Protein AF-A0A670HUD8-F1 (afdb_monomer_lite)

Structure (mmCIF, N/CA/C/O backbone):
data_AF-A0A670HUD8-F1
#
_entry.id   AF-A0A670HUD8-F1
#
loop_
_atom_site.group_PDB
_atom_site.id
_atom_site.type_symbol
_atom_site.label_atom_id
_atom_site.label_alt_id
_atom_site.label_comp_id
_atom_site.label_asym_id
_atom_site.label_entity_id
_atom_site.label_seq_id
_atom_site.pdbx_PDB_ins_code
_atom_site.Cartn_x
_atom_site.Cartn_y
_atom_site.Cartn_z
_atom_site.occupancy
_atom_site.B_iso_or_equiv
_atom_site.auth_seq_id
_atom_site.auth_comp_id
_atom_site.auth_asym_id
_atom_site.a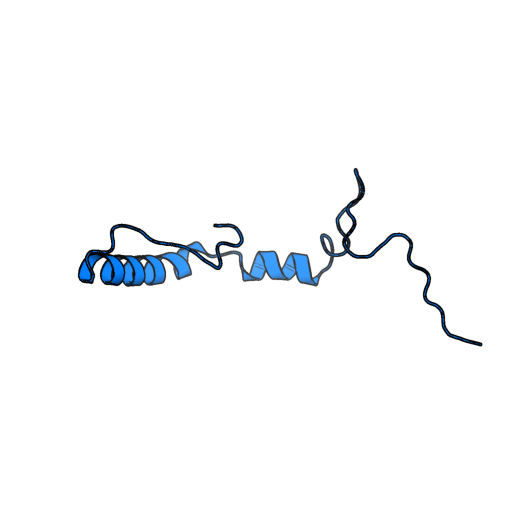uth_atom_id
_atom_site.pdbx_PDB_model_num
ATOM 1 N N . MET A 1 1 ? 6.101 -1.249 -48.352 1.00 53.66 1 MET A N 1
ATOM 2 C CA . MET A 1 1 ? 6.778 -2.138 -47.388 1.00 53.66 1 MET A CA 1
ATOM 3 C C . MET A 1 1 ? 6.172 -1.792 -46.040 1.00 53.66 1 MET A C 1
ATOM 5 O O . MET A 1 1 ? 6.116 -0.611 -45.737 1.00 53.66 1 MET A O 1
ATOM 9 N N . VAL A 1 2 ? 5.543 -2.748 -45.355 1.00 59.91 2 VAL A N 1
ATOM 10 C CA . VAL A 1 2 ? 4.947 -2.504 -44.031 1.00 59.91 2 VAL A CA 1
ATOM 11 C C . VAL A 1 2 ? 6.078 -2.610 -43.009 1.00 59.91 2 VAL A C 1
ATOM 13 O O . VAL A 1 2 ? 6.837 -3.577 -43.057 1.00 59.91 2 VAL A O 1
ATOM 16 N N . ASP A 1 3 ? 6.214 -1.620 -42.132 1.00 68.00 3 ASP A N 1
ATOM 17 C CA . ASP A 1 3 ? 7.214 -1.631 -41.063 1.00 68.00 3 ASP A CA 1
ATOM 18 C C . ASP A 1 3 ? 6.770 -2.613 -39.973 1.00 68.00 3 ASP A C 1
ATOM 20 O O . ASP A 1 3 ? 6.044 -2.269 -39.041 1.00 68.00 3 ASP A O 1
ATOM 24 N N . SER A 1 4 ? 7.146 -3.881 -40.125 1.00 79.81 4 SER A N 1
ATOM 25 C CA . SER A 1 4 ? 6.928 -4.902 -39.100 1.00 79.81 4 SER A CA 1
ATOM 26 C C . SER A 1 4 ? 8.085 -4.897 -38.106 1.00 79.81 4 SER A C 1
ATOM 28 O O . SER A 1 4 ? 9.236 -5.119 -38.479 1.00 79.81 4 SER A O 1
ATOM 30 N N . ILE A 1 5 ? 7.769 -4.675 -36.832 1.00 82.50 5 ILE A N 1
ATOM 31 C CA . ILE A 1 5 ? 8.725 -4.783 -35.727 1.00 82.50 5 ILE A CA 1
ATOM 32 C C . ILE A 1 5 ? 8.780 -6.246 -35.281 1.00 82.50 5 ILE A C 1
ATOM 34 O O . ILE A 1 5 ? 7.744 -6.845 -34.992 1.00 82.50 5 ILE A O 1
ATOM 38 N N . TYR A 1 6 ? 9.986 -6.809 -35.202 1.00 80.50 6 TYR A N 1
ATOM 39 C CA . TYR A 1 6 ? 10.229 -8.144 -34.658 1.00 80.50 6 TYR A CA 1
ATOM 40 C C . TYR A 1 6 ? 10.865 -8.031 -33.273 1.00 80.50 6 TYR A C 1
ATOM 42 O O . TYR A 1 6 ? 11.884 -7.363 -33.108 1.00 80.50 6 TYR A O 1
ATOM 50 N N . TRP A 1 7 ? 10.262 -8.696 -32.289 1.00 78.12 7 TRP A N 1
ATOM 51 C CA . TRP A 1 7 ? 10.730 -8.722 -30.903 1.00 78.12 7 TRP A CA 1
ATOM 52 C C . TRP A 1 7 ? 11.434 -10.042 -30.588 1.00 78.12 7 TRP A C 1
ATOM 54 O O . TRP A 1 7 ? 11.082 -11.086 -31.135 1.00 78.12 7 TRP A O 1
ATOM 64 N N . THR A 1 8 ? 12.400 -10.007 -29.669 1.00 82.31 8 THR A N 1
ATOM 65 C CA . THR A 1 8 ? 13.158 -11.191 -29.225 1.00 82.31 8 THR A CA 1
ATOM 66 C C . THR A 1 8 ? 12.281 -12.205 -28.480 1.00 82.31 8 THR A C 1
ATOM 68 O O . THR A 1 8 ? 12.556 -13.400 -28.511 1.00 82.31 8 THR A O 1
ATOM 71 N N . HIS A 1 9 ? 11.227 -11.735 -27.811 1.00 77.94 9 HIS A N 1
ATOM 72 C CA . HIS A 1 9 ? 10.166 -12.531 -27.192 1.00 77.94 9 HIS A CA 1
ATOM 73 C C . HIS A 1 9 ? 8.917 -11.653 -27.004 1.00 77.94 9 HIS A C 1
ATOM 75 O O . HIS A 1 9 ? 8.975 -10.434 -27.180 1.00 77.94 9 HIS A O 1
ATOM 81 N N . SER A 1 10 ? 7.782 -12.264 -26.668 1.00 82.62 10 SER A N 1
ATOM 82 C CA . SER A 1 10 ? 6.534 -11.542 -26.391 1.00 82.62 10 SER A CA 1
ATOM 83 C C . SER A 1 10 ? 6.687 -10.565 -25.218 1.00 82.62 10 SER A C 1
ATOM 85 O O . SER A 1 10 ? 7.328 -10.883 -24.217 1.00 82.62 10 SER A O 1
ATOM 87 N N . LEU A 1 11 ? 6.069 -9.385 -25.313 1.00 76.31 11 LEU A N 1
ATOM 88 C CA . LEU A 1 11 ? 6.080 -8.384 -24.238 1.00 76.31 11 LEU A CA 1
ATOM 89 C C . LEU A 1 11 ? 5.455 -8.941 -22.944 1.00 76.31 11 LEU A C 1
ATOM 91 O O . LEU A 1 11 ? 4.418 -9.602 -22.996 1.00 76.31 11 LEU A O 1
ATOM 95 N N . GLY A 1 12 ? 6.094 -8.688 -21.799 1.00 76.25 12 GLY A N 1
ATOM 96 C CA . GLY A 1 12 ? 5.665 -9.152 -20.473 1.00 76.25 12 GLY A CA 1
ATOM 97 C C . GLY A 1 12 ? 5.919 -10.633 -20.156 1.00 76.25 12 GLY A C 1
ATOM 98 O O . GLY A 1 12 ? 5.499 -11.103 -19.100 1.00 76.25 12 GLY A O 1
ATOM 99 N N . MET A 1 13 ? 6.577 -11.392 -21.039 1.00 81.94 13 MET A N 1
ATOM 100 C CA . MET A 1 13 ? 6.962 -12.771 -20.739 1.00 81.94 13 MET A CA 1
ATOM 101 C C . MET A 1 13 ? 8.320 -12.838 -20.044 1.00 81.94 13 MET A C 1
ATOM 103 O O . MET A 1 13 ? 9.333 -12.459 -20.622 1.00 81.94 13 MET A O 1
ATOM 107 N N . ALA A 1 14 ? 8.340 -13.403 -18.837 1.00 79.25 14 ALA A N 1
ATOM 108 C CA . ALA A 1 14 ? 9.580 -13.723 -18.145 1.00 79.25 14 ALA A CA 1
ATOM 109 C C . ALA A 1 14 ? 10.287 -14.928 -18.789 1.00 79.25 14 ALA A C 1
ATOM 111 O O . ALA A 1 14 ? 9.647 -15.849 -19.306 1.00 79.25 14 ALA A O 1
ATOM 112 N N . ALA A 1 15 ? 11.614 -14.942 -18.699 1.00 82.19 15 ALA A N 1
ATOM 113 C CA . ALA A 1 15 ? 12.458 -16.074 -19.054 1.00 82.19 15 ALA A CA 1
ATOM 114 C C . ALA A 1 15 ? 13.413 -16.370 -17.893 1.00 82.19 15 ALA A C 1
ATOM 116 O O . ALA A 1 15 ? 13.983 -15.459 -17.293 1.00 82.19 15 ALA A O 1
ATOM 117 N N . GLU A 1 16 ? 13.572 -17.647 -17.552 1.00 81.12 16 GLU A N 1
ATOM 118 C CA . GLU A 1 16 ? 14.424 -18.059 -16.438 1.00 81.12 16 GLU A CA 1
ATOM 119 C C . GLU A 1 16 ? 15.883 -17.633 -16.678 1.00 81.12 16 GLU A C 1
ATOM 121 O O . GLU A 1 16 ? 16.440 -17.845 -17.755 1.00 81.12 16 GLU A O 1
ATOM 126 N N . GLY A 1 17 ? 16.496 -16.995 -15.677 1.00 78.19 17 GLY A N 1
ATOM 127 C CA . GLY A 1 17 ? 17.870 -16.491 -15.761 1.00 78.19 17 GLY A CA 1
ATOM 128 C C . GLY A 1 17 ? 18.041 -15.151 -16.490 1.00 78.19 17 GLY A C 1
ATOM 129 O O . GLY A 1 17 ? 19.170 -14.665 -16.562 1.00 78.19 17 GLY A O 1
ATOM 130 N N . LEU A 1 18 ? 16.962 -14.529 -16.985 1.00 76.81 18 LEU A N 1
ATOM 131 C CA . LEU A 1 18 ? 16.984 -13.183 -17.566 1.00 76.81 18 LEU A CA 1
ATOM 132 C C . LEU A 1 18 ? 16.176 -12.199 -16.701 1.00 76.81 18 LEU A C 1
ATOM 134 O O . LEU A 1 18 ? 15.089 -12.549 -16.239 1.00 76.81 18 LEU A O 1
ATOM 138 N N . PRO A 1 19 ? 16.680 -10.971 -16.471 1.00 72.94 19 PRO A N 1
ATOM 139 C CA . PRO A 1 19 ? 15.880 -9.907 -15.876 1.00 72.94 19 PRO A CA 1
ATOM 140 C C . PRO A 1 19 ? 14.629 -9.644 -16.718 1.00 72.94 19 PRO A C 1
ATOM 142 O O . PRO A 1 19 ? 14.672 -9.725 -17.947 1.00 72.94 19 PRO A O 1
ATOM 145 N N . ASP A 1 20 ? 13.524 -9.321 -16.050 1.00 75.69 20 ASP A N 1
ATOM 146 C CA . ASP A 1 20 ? 12.309 -8.874 -16.730 1.00 75.69 20 ASP A CA 1
ATOM 147 C C . ASP A 1 20 ? 12.582 -7.604 -17.557 1.00 75.69 20 ASP A C 1
ATOM 149 O O . ASP A 1 20 ? 13.518 -6.855 -17.269 1.00 75.69 20 ASP A O 1
ATOM 153 N N . GLN A 1 21 ? 11.745 -7.356 -18.565 1.00 72.50 21 GLN A N 1
ATOM 154 C CA . GLN A 1 21 ? 11.929 -6.376 -19.643 1.00 72.50 21 GLN A CA 1
ATOM 155 C C . GLN A 1 21 ? 12.220 -4.937 -19.180 1.00 72.50 21 GLN A C 1
ATOM 157 O O . GLN A 1 21 ? 12.685 -4.131 -19.983 1.00 72.50 21 GLN A O 1
ATOM 162 N N . TYR A 1 22 ? 11.961 -4.611 -17.911 1.00 70.00 22 TYR A N 1
ATOM 163 C CA . TYR A 1 22 ? 12.179 -3.285 -17.327 1.00 70.00 22 TYR A CA 1
ATOM 164 C C . TYR A 1 22 ? 12.902 -3.317 -15.973 1.00 70.00 22 TYR A C 1
ATOM 166 O O . TYR A 1 22 ? 12.954 -2.301 -15.276 1.00 70.00 22 TYR A O 1
ATOM 174 N N . ALA A 1 23 ? 13.433 -4.468 -15.559 1.00 67.00 23 ALA A N 1
ATOM 175 C CA . ALA A 1 23 ? 13.976 -4.645 -14.212 1.00 67.00 23 ALA A CA 1
ATOM 176 C C . ALA A 1 23 ? 15.300 -3.892 -13.974 1.00 67.00 23 ALA A C 1
ATOM 178 O O . ALA A 1 23 ? 15.644 -3.595 -12.828 1.00 67.00 23 ALA A O 1
ATOM 179 N N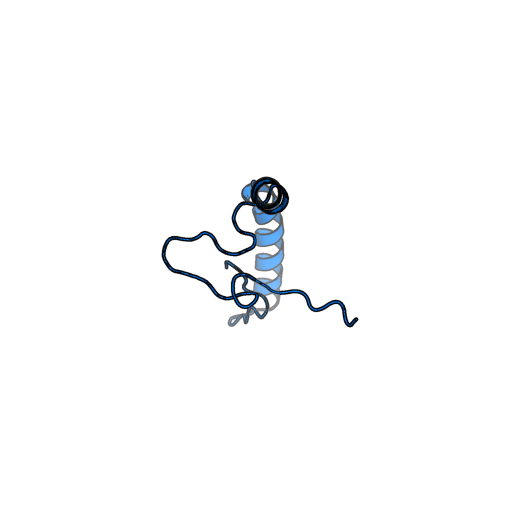 . ASP A 1 24 ? 16.047 -3.578 -15.031 1.00 70.38 24 ASP A N 1
ATOM 180 C CA . ASP A 1 24 ? 17.405 -3.028 -14.987 1.00 70.38 24 ASP A CA 1
ATOM 181 C C . ASP A 1 24 ? 17.516 -1.570 -15.472 1.00 70.38 24 ASP A C 1
ATOM 183 O O . ASP A 1 24 ? 18.589 -0.961 -15.365 1.00 70.38 24 ASP A O 1
ATOM 187 N N . ASP A 1 25 ? 16.416 -0.974 -15.945 1.00 68.94 25 ASP A N 1
ATOM 188 C CA . ASP A 1 25 ? 16.429 0.384 -16.486 1.00 68.94 25 ASP A CA 1
ATOM 189 C C . ASP A 1 25 ? 16.760 1.430 -15.401 1.00 68.94 25 ASP A C 1
ATOM 191 O O . ASP A 1 25 ? 16.428 1.319 -14.213 1.00 68.94 25 ASP A O 1
ATOM 195 N N . ARG A 1 26 ? 17.410 2.515 -15.824 1.00 68.44 26 ARG A N 1
ATOM 196 C CA . ARG A 1 26 ? 17.760 3.677 -15.004 1.00 68.44 26 ARG A CA 1
ATOM 197 C C . ARG A 1 26 ? 16.524 4.244 -14.298 1.00 68.44 26 ARG A C 1
ATOM 199 O O . ARG A 1 26 ? 16.637 4.667 -13.150 1.00 68.44 26 ARG A O 1
ATOM 206 N N . ALA A 1 27 ? 15.358 4.201 -14.946 1.00 69.88 27 ALA A N 1
ATOM 207 C CA . ALA A 1 27 ? 14.086 4.592 -14.343 1.00 69.88 27 ALA A CA 1
ATOM 208 C C . ALA A 1 27 ? 13.668 3.660 -13.191 1.00 69.88 27 ALA A C 1
ATOM 210 O O . ALA A 1 27 ? 13.325 4.156 -12.120 1.00 69.88 27 ALA A O 1
ATOM 211 N N . ALA A 1 28 ? 13.772 2.336 -13.355 1.00 68.81 28 ALA A N 1
ATOM 212 C CA . ALA A 1 28 ? 13.433 1.362 -12.312 1.00 68.81 28 ALA A CA 1
ATOM 213 C C . ALA A 1 28 ? 14.345 1.496 -11.080 1.00 68.81 28 ALA A C 1
ATOM 215 O O . ALA A 1 28 ? 13.887 1.441 -9.936 1.00 68.81 28 ALA A O 1
ATOM 216 N N . ARG A 1 29 ? 15.633 1.777 -11.303 1.00 66.50 29 ARG A N 1
ATOM 217 C CA . ARG A 1 29 ? 16.601 2.030 -10.222 1.00 66.50 29 ARG A CA 1
ATOM 218 C C . ARG A 1 29 ? 16.324 3.333 -9.467 1.00 66.50 29 ARG A C 1
ATOM 220 O O . ARG A 1 29 ? 16.440 3.368 -8.245 1.00 66.50 29 ARG A O 1
ATOM 227 N N . VAL A 1 30 ? 15.953 4.404 -10.173 1.00 65.94 30 VAL A N 1
ATOM 228 C CA . VAL A 1 30 ? 15.584 5.690 -9.550 1.00 65.94 30 VAL A CA 1
ATOM 229 C C . VAL A 1 30 ? 14.242 5.587 -8.825 1.00 65.94 30 VAL A C 1
ATOM 231 O O . VAL A 1 30 ? 14.084 6.176 -7.761 1.00 65.94 30 VAL A O 1
ATOM 234 N N . TRP A 1 31 ? 13.304 4.795 -9.341 1.00 64.38 31 TRP A N 1
ATOM 235 C CA . TRP A 1 31 ? 12.009 4.544 -8.710 1.00 64.38 31 TRP A CA 1
ATOM 236 C C . TRP A 1 31 ? 12.150 3.890 -7.330 1.00 64.38 31 TRP A C 1
ATOM 238 O O . TRP A 1 31 ? 11.514 4.324 -6.371 1.00 64.38 31 TRP A O 1
ATOM 248 N N . GLN A 1 32 ? 13.051 2.912 -7.194 1.00 64.12 32 GLN A N 1
ATOM 249 C CA . GLN A 1 32 ? 13.366 2.296 -5.898 1.00 64.12 32 GLN A CA 1
ATOM 250 C C . GLN A 1 32 ? 13.967 3.296 -4.899 1.00 64.12 32 GLN A C 1
ATOM 252 O O . GLN A 1 32 ? 13.661 3.224 -3.713 1.00 64.12 32 GLN A O 1
ATOM 257 N N . LEU A 1 33 ? 14.782 4.249 -5.366 1.00 65.75 33 LEU A N 1
ATOM 258 C CA . LEU A 1 33 ? 15.324 5.327 -4.528 1.00 65.75 33 LEU A CA 1
ATOM 259 C C . LEU A 1 33 ? 14.259 6.372 -4.163 1.00 65.75 33 LEU A C 1
ATOM 261 O O . LEU A 1 33 ? 14.286 6.896 -3.058 1.00 65.75 33 LEU A O 1
ATOM 265 N N . TYR A 1 34 ? 13.315 6.654 -5.065 1.00 60.19 34 TYR A N 1
ATOM 266 C CA . TYR A 1 34 ? 12.211 7.588 -4.829 1.00 60.19 34 TYR A CA 1
ATOM 267 C C . TYR A 1 34 ? 11.190 7.043 -3.821 1.00 60.19 34 TYR A C 1
ATOM 269 O O . TYR A 1 34 ? 10.743 7.772 -2.940 1.00 60.19 34 TYR A O 1
ATOM 277 N N . ILE A 1 35 ? 10.859 5.751 -3.903 1.00 61.00 35 ILE A N 1
ATOM 278 C CA . ILE A 1 35 ? 10.064 5.060 -2.872 1.00 61.00 35 ILE A CA 1
ATOM 279 C C . ILE A 1 35 ? 10.895 4.858 -1.589 1.00 61.00 35 ILE A C 1
ATOM 281 O O . ILE A 1 35 ? 10.350 4.738 -0.492 1.00 61.00 35 ILE A O 1
ATOM 285 N N . GLY A 1 36 ? 12.223 4.830 -1.712 1.00 58.56 36 GLY A N 1
ATOM 286 C CA . GLY A 1 36 ? 13.195 4.563 -0.656 1.00 58.56 36 GLY A CA 1
ATOM 287 C C . GLY A 1 36 ? 13.390 5.681 0.372 1.00 58.56 36 GLY A C 1
ATOM 288 O O . GLY A 1 36 ? 14.493 6.188 0.509 1.00 58.56 36 GLY A O 1
ATOM 289 N N . ASP A 1 37 ? 12.340 6.009 1.123 1.00 56.84 37 ASP A N 1
ATOM 290 C CA . ASP A 1 37 ? 12.329 6.220 2.584 1.00 56.84 37 ASP A CA 1
ATOM 291 C C . ASP A 1 37 ? 10.862 6.286 3.038 1.00 56.84 37 ASP A C 1
ATOM 293 O O . ASP A 1 37 ? 10.311 7.321 3.414 1.00 56.84 37 ASP A O 1
ATOM 297 N N . THR A 1 38 ? 10.172 5.150 2.960 1.00 56.78 38 THR A N 1
ATOM 298 C CA . THR A 1 38 ? 8.751 5.048 3.313 1.00 56.78 38 THR A CA 1
ATOM 299 C C . THR A 1 38 ? 8.476 5.252 4.800 1.00 56.78 38 THR A C 1
ATOM 301 O O . THR A 1 38 ? 7.317 5.445 5.160 1.00 56.78 38 THR A O 1
ATOM 304 N N . ARG A 1 39 ? 9.483 5.211 5.688 1.00 59.78 39 ARG A N 1
ATOM 305 C CA . ARG A 1 39 ? 9.275 5.118 7.149 1.00 59.78 39 ARG A CA 1
ATOM 306 C C . ARG A 1 39 ? 8.758 6.407 7.783 1.00 59.78 39 ARG A C 1
ATOM 308 O O . ARG A 1 39 ? 7.928 6.341 8.687 1.00 59.78 39 ARG A O 1
ATOM 315 N N . SER A 1 40 ? 9.227 7.564 7.325 1.00 57.31 40 SER A N 1
ATOM 316 C CA . SER A 1 40 ? 8.795 8.866 7.852 1.00 57.31 40 SER A CA 1
ATOM 317 C C . SER A 1 40 ? 7.402 9.252 7.336 1.00 57.31 40 SER A C 1
ATOM 319 O O . SER A 1 40 ? 6.557 9.694 8.111 1.00 57.31 40 SER A O 1
ATOM 321 N N . HIS A 1 41 ? 7.112 8.974 6.061 1.00 57.25 41 HIS A N 1
ATOM 322 C CA . HIS A 1 41 ? 5.810 9.252 5.443 1.00 57.25 41 HIS A CA 1
ATOM 323 C C . HIS A 1 41 ? 4.694 8.304 5.932 1.00 57.25 41 HIS A C 1
ATOM 325 O O . HIS A 1 41 ? 3.533 8.699 6.044 1.00 57.25 41 HIS A O 1
ATOM 331 N N . THR A 1 42 ? 5.028 7.055 6.284 1.00 64.62 42 THR A N 1
ATOM 332 C CA . THR A 1 42 ? 4.039 6.087 6.795 1.00 64.62 42 THR A CA 1
ATOM 333 C C . THR A 1 42 ? 3.586 6.357 8.224 1.00 64.62 42 THR A C 1
ATOM 335 O O . THR A 1 42 ? 2.485 5.937 8.564 1.00 64.62 42 THR A O 1
ATOM 338 N N . ALA A 1 43 ? 4.362 7.041 9.072 1.00 77.62 43 ALA A N 1
ATOM 339 C CA . ALA A 1 43 ? 3.996 7.220 10.480 1.00 77.62 43 ALA A CA 1
ATOM 340 C C . ALA A 1 43 ? 2.752 8.111 10.662 1.00 77.62 43 ALA A C 1
ATOM 342 O O . ALA A 1 43 ? 1.804 7.712 11.343 1.00 77.62 43 ALA A O 1
ATOM 343 N N . GLU A 1 44 ? 2.726 9.270 10.001 1.00 81.38 44 GLU A N 1
ATOM 344 C CA . GLU A 1 44 ? 1.591 10.201 10.045 1.00 81.38 44 GLU A CA 1
ATOM 345 C C . GLU A 1 44 ? 0.350 9.610 9.367 1.00 81.38 44 GLU A C 1
ATOM 347 O O . GLU A 1 44 ? -0.738 9.591 9.949 1.00 81.38 44 GLU A O 1
ATOM 352 N N . TYR A 1 45 ? 0.521 9.030 8.174 1.00 83.50 45 TYR A N 1
ATOM 353 C CA . TYR A 1 45 ? -0.569 8.380 7.445 1.00 83.50 45 TYR A CA 1
ATOM 354 C C . TYR A 1 45 ? -1.174 7.212 8.233 1.00 83.50 45 TYR A C 1
ATOM 356 O O . TYR A 1 45 ? -2.395 7.112 8.365 1.00 83.50 45 TYR A O 1
ATOM 364 N N . LYS A 1 46 ? -0.328 6.362 8.827 1.00 87.69 46 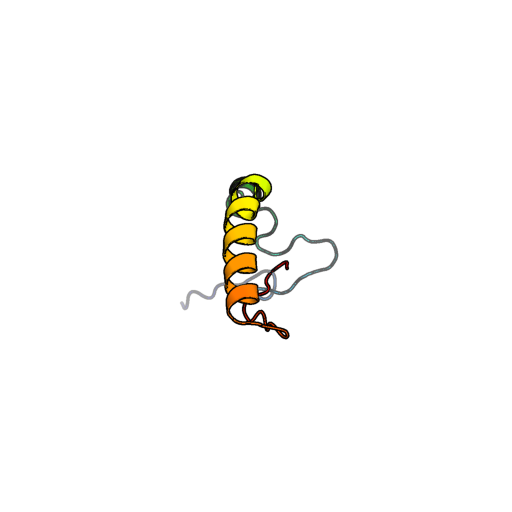LYS A N 1
ATOM 365 C CA . LYS A 1 46 ? -0.766 5.261 9.690 1.00 87.69 46 LYS A CA 1
ATOM 366 C C . LYS A 1 46 ? -1.567 5.782 10.874 1.00 87.69 46 LYS A C 1
ATOM 368 O O . LYS A 1 46 ? -2.602 5.204 11.195 1.00 87.69 46 LYS A O 1
ATOM 373 N N . ASN A 1 47 ? -1.098 6.837 11.538 1.00 91.38 47 ASN A N 1
ATOM 374 C CA . ASN A 1 47 ? -1.784 7.373 12.707 1.00 91.38 47 ASN A CA 1
ATOM 375 C C . ASN A 1 47 ? -3.169 7.918 12.334 1.00 91.38 47 ASN A C 1
ATOM 377 O O . ASN A 1 47 ? -4.170 7.534 12.941 1.00 91.38 47 ASN A O 1
ATOM 381 N N . TRP A 1 48 ? -3.240 8.728 11.278 1.00 93.50 48 TRP A N 1
ATOM 382 C CA . TRP A 1 48 ? -4.501 9.250 10.756 1.00 93.50 48 TRP A CA 1
ATOM 383 C C . TRP A 1 48 ? -5.480 8.133 10.355 1.00 93.50 48 TRP A C 1
ATOM 385 O O . TRP A 1 48 ? -6.630 8.135 10.801 1.00 93.50 48 TRP A O 1
ATOM 395 N N . LEU A 1 49 ? -5.024 7.139 9.584 1.00 93.56 49 LEU A N 1
ATOM 396 C CA . LEU A 1 49 ? -5.870 6.037 9.117 1.00 93.56 49 LEU A CA 1
ATOM 397 C C . LEU A 1 49 ? -6.396 5.193 10.287 1.00 93.56 49 LEU A C 1
ATOM 399 O O . LEU A 1 49 ? -7.577 4.848 10.332 1.00 93.56 49 LEU A O 1
ATOM 403 N N . MET A 1 50 ? -5.544 4.901 11.273 1.00 95.06 50 MET A N 1
ATOM 404 C CA . MET A 1 50 ? -5.946 4.153 12.467 1.00 95.06 50 MET A CA 1
ATOM 405 C C . MET A 1 50 ? -6.967 4.917 13.314 1.00 95.06 50 MET A C 1
ATOM 407 O O . MET A 1 50 ? -7.899 4.300 13.835 1.00 95.06 50 MET A O 1
ATOM 411 N N . LEU A 1 51 ? -6.818 6.238 13.455 1.00 96.94 51 LEU A N 1
ATOM 412 C CA . LEU A 1 51 ? -7.797 7.074 14.154 1.00 96.94 51 LEU A CA 1
ATOM 413 C C . LEU A 1 51 ? -9.156 7.043 13.447 1.00 96.94 51 LEU A C 1
ATOM 415 O O . LEU A 1 51 ? -10.177 6.857 14.108 1.00 96.94 51 LEU A O 1
ATOM 419 N N . LEU A 1 52 ? -9.167 7.150 12.117 1.00 96.88 52 LEU A N 1
ATOM 420 C CA . LEU A 1 52 ? -10.389 7.108 11.315 1.00 96.88 52 LEU A CA 1
ATOM 421 C C . LEU A 1 52 ? -11.121 5.764 11.438 1.00 96.88 52 LEU A C 1
ATOM 423 O O . LEU A 1 52 ? -12.313 5.739 11.748 1.00 96.88 52 LEU A O 1
ATOM 427 N N . LEU A 1 53 ? -10.413 4.648 11.245 1.00 97.50 53 LEU A N 1
ATOM 428 C CA . LEU A 1 53 ? -11.009 3.308 11.305 1.00 97.50 53 LEU A CA 1
ATOM 429 C C . LEU A 1 53 ? -11.570 2.992 12.697 1.00 97.50 53 LEU A C 1
ATOM 431 O O . LEU A 1 53 ? -12.643 2.401 12.817 1.00 97.50 53 LEU A O 1
ATOM 435 N N . ARG A 1 54 ? -10.882 3.431 13.760 1.00 97.00 54 ARG A N 1
ATOM 436 C CA . ARG A 1 54 ? -11.367 3.277 15.140 1.00 97.00 54 ARG A CA 1
ATOM 437 C C . ARG A 1 54 ? -12.591 4.138 15.421 1.00 97.00 54 ARG A C 1
ATOM 439 O O . ARG A 1 54 ? -13.527 3.646 16.040 1.00 97.00 54 ARG A O 1
ATOM 446 N N . ALA A 1 55 ? -12.605 5.389 14.957 1.00 97.50 55 ALA A N 1
ATOM 447 C CA . ALA A 1 55 ? -13.740 6.292 15.143 1.00 97.50 55 ALA A CA 1
ATOM 448 C C . ALA A 1 55 ? -15.031 5.761 14.493 1.00 97.50 55 ALA A C 1
ATOM 450 O O . ALA A 1 55 ? -16.121 6.059 14.971 1.00 97.50 55 ALA A O 1
ATOM 451 N N . GLN A 1 56 ? -14.906 4.964 13.430 1.00 97.44 56 GLN A N 1
ATOM 452 C CA . GLN A 1 56 ? -16.027 4.330 12.731 1.00 97.44 56 GLN A CA 1
ATOM 453 C C . GLN A 1 56 ? -16.271 2.871 13.157 1.00 97.44 56 GLN A C 1
ATOM 455 O O . GLN A 1 56 ? -17.099 2.190 12.554 1.00 97.44 56 GLN A O 1
ATOM 460 N N . CYS A 1 57 ? -15.564 2.373 14.180 1.00 96.69 57 CYS A N 1
ATOM 461 C CA . CYS A 1 57 ? -15.650 0.986 14.651 1.00 96.69 57 CYS A CA 1
ATOM 462 C C . CYS A 1 57 ? -15.471 -0.057 13.527 1.00 96.69 57 CYS A C 1
ATOM 464 O O . CYS A 1 57 ? -16.128 -1.102 13.518 1.00 96.69 57 CYS A O 1
ATOM 466 N N . CYS A 1 58 ? -14.592 0.220 12.560 1.00 97.25 58 CYS A N 1
ATOM 467 C CA . CYS A 1 58 ? -14.316 -0.695 11.459 1.00 97.25 58 CYS A CA 1
ATOM 468 C C . CYS A 1 58 ? -13.602 -1.955 11.972 1.00 97.25 58 CYS A C 1
ATOM 470 O O . CYS A 1 58 ? -12.472 -1.879 12.451 1.00 97.25 58 CYS A O 1
ATOM 472 N N . ASN A 1 59 ? -14.238 -3.120 11.816 1.00 96.00 59 ASN A N 1
ATOM 473 C CA . ASN A 1 59 ? -13.662 -4.423 12.186 1.00 96.00 59 ASN A CA 1
ATOM 474 C C . ASN A 1 59 ? -13.091 -5.201 10.990 1.00 96.00 59 ASN A C 1
ATOM 476 O O . ASN A 1 59 ? -12.289 -6.114 11.169 1.00 96.00 59 ASN A O 1
ATOM 480 N N . THR A 1 60 ? -13.510 -4.866 9.769 1.00 96.81 60 THR A N 1
ATOM 481 C CA . THR A 1 60 ? -13.101 -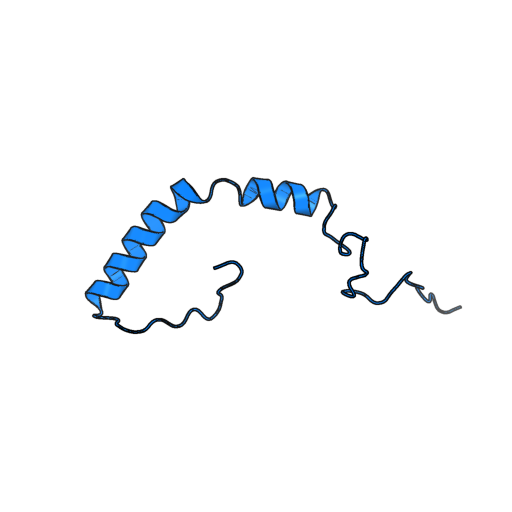5.553 8.540 1.00 96.81 60 THR A CA 1
ATOM 482 C C . THR A 1 60 ? -12.720 -4.513 7.497 1.00 96.81 60 THR A C 1
ATOM 484 O O . THR A 1 60 ? -13.482 -3.581 7.252 1.00 96.81 60 THR A O 1
ATOM 487 N N . VAL A 1 61 ? -11.535 -4.665 6.906 1.00 95.19 61 VAL A N 1
ATOM 488 C CA . VAL A 1 61 ? -10.978 -3.748 5.904 1.00 95.19 61 VAL A CA 1
ATOM 489 C C . VAL A 1 61 ? -10.629 -4.556 4.661 1.00 95.19 61 VAL A C 1
ATOM 491 O O . VAL A 1 61 ? -9.984 -5.597 4.766 1.00 95.19 61 VAL A O 1
ATOM 494 N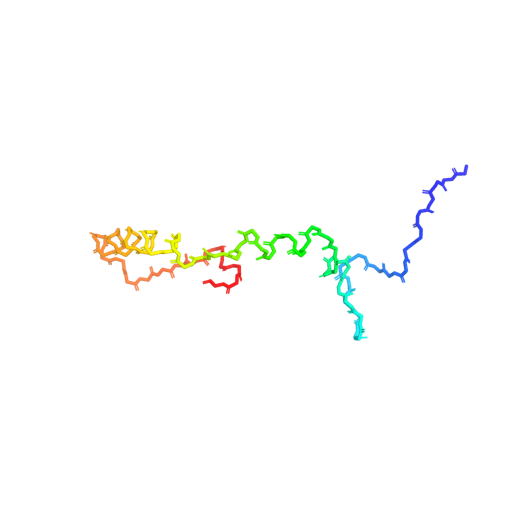 N . LEU A 1 62 ? -11.065 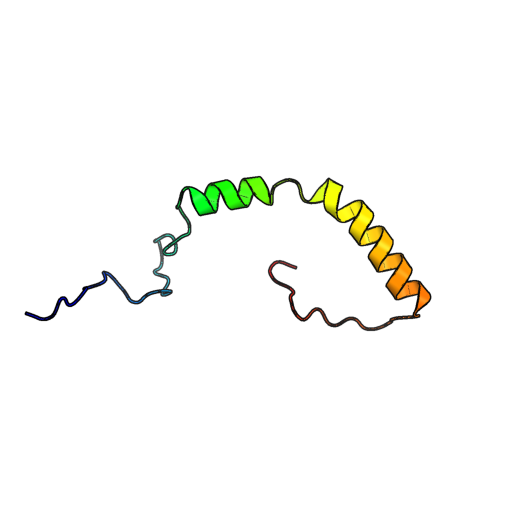-4.075 3.498 1.00 95.62 62 LEU A N 1
ATOM 495 C CA . LEU A 1 62 ? -10.671 -4.606 2.200 1.00 95.62 62 LEU A CA 1
ATOM 496 C C . LEU A 1 62 ? -9.746 -3.596 1.529 1.00 95.62 62 LEU A C 1
ATOM 498 O O . LEU A 1 62 ? -10.169 -2.484 1.217 1.00 95.62 62 LEU A O 1
ATOM 502 N N . ASP A 1 63 ? -8.506 -4.003 1.293 1.00 94.50 63 ASP A N 1
ATOM 503 C CA . ASP A 1 63 ? -7.578 -3.245 0.468 1.00 94.50 63 ASP A CA 1
ATOM 504 C C . ASP A 1 63 ? -7.725 -3.678 -0.996 1.00 94.50 63 ASP A C 1
ATOM 506 O O . ASP A 1 63 ? -7.382 -4.800 -1.370 1.00 94.50 63 ASP A O 1
ATOM 510 N N . VAL A 1 64 ? -8.283 -2.790 -1.817 1.00 93.44 64 VAL A N 1
ATOM 511 C CA . VAL A 1 64 ? -8.500 -3.014 -3.256 1.00 93.44 64 VAL A CA 1
ATOM 512 C C . VAL A 1 64 ? -7.285 -2.637 -4.110 1.00 93.44 64 VAL A C 1
ATOM 514 O O . VAL A 1 64 ? -7.322 -2.816 -5.327 1.00 93.44 64 VAL A O 1
ATOM 517 N N . ALA A 1 65 ? -6.222 -2.110 -3.499 1.00 84.75 65 ALA A N 1
ATOM 518 C CA . ALA A 1 65 ? -5.034 -1.599 -4.174 1.00 84.75 65 ALA A CA 1
ATOM 519 C C . ALA A 1 65 ? -3.746 -2.046 -3.461 1.00 84.75 65 ALA A C 1
ATOM 521 O O . ALA A 1 65 ? -2.803 -1.269 -3.336 1.00 84.75 65 ALA A O 1
ATOM 522 N N . CYS A 1 66 ? -3.704 -3.310 -3.024 1.00 79.00 66 CYS A N 1
ATOM 523 C CA . CYS A 1 66 ? -2.676 -3.790 -2.101 1.00 79.00 66 CYS A CA 1
ATOM 524 C C . CYS A 1 66 ? -1.240 -3.654 -2.619 1.00 79.00 66 CYS A C 1
ATOM 526 O O . CYS A 1 66 ? -0.336 -3.468 -1.820 1.00 79.00 66 CYS A O 1
ATOM 528 N N . GLY A 1 67 ? -0.995 -3.735 -3.931 1.00 80.56 67 GLY A N 1
ATOM 529 C CA . GLY A 1 67 ? 0.360 -3.628 -4.479 1.00 80.56 67 GLY A CA 1
ATOM 530 C C . GLY A 1 67 ? 1.341 -4.581 -3.779 1.00 80.56 67 GLY A C 1
ATOM 531 O O . GLY A 1 67 ? 1.199 -5.798 -3.870 1.00 80.56 67 GLY A O 1
ATOM 532 N N . THR A 1 68 ? 2.335 -4.028 -3.076 1.00 76.88 68 THR A N 1
ATOM 533 C CA . THR A 1 68 ? 3.344 -4.780 -2.299 1.00 76.88 68 THR A CA 1
ATOM 534 C C . THR A 1 68 ? 2.950 -5.075 -0.843 1.00 76.88 68 THR A C 1
ATOM 536 O O . THR A 1 68 ? 3.777 -5.594 -0.091 1.00 76.88 68 THR A O 1
ATOM 539 N N . GLY A 1 69 ? 1.715 -4.758 -0.451 1.00 64.81 69 GLY A N 1
ATOM 540 C CA . GLY A 1 69 ? 1.256 -4.664 0.941 1.00 64.81 69 GLY A CA 1
ATOM 541 C C . GLY A 1 69 ? 1.480 -3.280 1.537 1.00 64.81 69 GLY A C 1
ATOM 542 O O . GLY A 1 69 ? 1.228 -3.156 2.757 1.00 64.81 69 GLY A O 1
#

Organism: Podarcis muralis (NCBI:txid64176)

Foldseek 3Di:
DDPDDDDPDDQPDDDPPDDHPPCPDPVNVVVCVVCPPVPVVCPVVVVVVVVVCVVVVPPDDDDPPPVVD

Sequence (69 aa):
MVDSIYWTHSLGMAAEGLPDQYADDRAARVWQLYIGDTRSHTAEYKNWLMLLLRAQCCNTVLDVACGTG

pLDDT: mean 77.96, std 13.12, range [53.66, 97.5]

InterPro domains:
  IPR014369 Glycine/Sarcosine N-methyltransferase [PTHR16458] (1-69)
  IPR029063 S-adenosyl-L-methionine-dependent methyltransferase superfamily [SSF53335] (4-69)

Radius of gyration: 20.54 Å; chains: 1; bounding box: 34×28×62 Å

Secondary structure (DSSP, 8-state):
-------SS-TT---TTS--TTSSSHHHHHHHHHHS-HHHHHHHHHHHHHHHHHHTT------S--TT-